Protein AF-A0AAV0NVV4-F1 (afdb_monomer)

Structure (mmCIF, N/CA/C/O backbone):
data_AF-A0AAV0NVV4-F1
#
_entry.id   AF-A0AAV0NVV4-F1
#
loop_
_atom_site.group_PDB
_atom_site.id
_atom_site.type_symbol
_atom_site.label_atom_id
_atom_site.label_alt_id
_atom_site.label_comp_id
_atom_site.label_asym_id
_atom_site.label_entity_id
_atom_site.label_seq_id
_atom_site.pdbx_PDB_ins_code
_atom_site.Cartn_x
_atom_site.Cartn_y
_atom_site.Cartn_z
_atom_site.occupancy
_atom_site.B_iso_or_equiv
_atom_site.auth_seq_id
_atom_site.auth_comp_id
_atom_site.auth_asym_id
_atom_site.auth_atom_id
_atom_site.pdbx_PDB_model_num
ATOM 1 N N . MET A 1 1 ? -38.202 9.270 19.509 1.00 44.94 1 MET A N 1
ATOM 2 C CA . MET A 1 1 ? -37.612 9.667 18.214 1.00 44.94 1 MET A CA 1
ATOM 3 C C . MET A 1 1 ? -36.244 9.021 18.135 1.00 44.94 1 MET A C 1
ATOM 5 O O . MET A 1 1 ? -35.363 9.429 18.880 1.00 44.94 1 MET A O 1
ATOM 9 N N . ALA A 1 2 ? -36.096 7.947 17.356 1.00 55.25 2 ALA A N 1
ATOM 10 C CA . ALA A 1 2 ? -34.782 7.366 17.110 1.00 55.25 2 ALA A CA 1
ATOM 11 C C . ALA A 1 2 ? -34.016 8.372 16.250 1.00 55.25 2 ALA A C 1
ATOM 13 O O . ALA A 1 2 ? -34.426 8.675 15.135 1.00 55.25 2 ALA A O 1
ATOM 14 N N . THR A 1 3 ? -32.979 8.973 16.814 1.00 66.06 3 THR A N 1
ATOM 15 C CA . THR A 1 3 ? -32.054 9.827 16.076 1.00 66.06 3 THR A CA 1
ATOM 16 C C . THR A 1 3 ? -31.497 9.009 14.894 1.00 66.06 3 THR A C 1
ATOM 18 O O . THR A 1 3 ? -31.238 7.811 15.057 1.00 66.06 3 THR A O 1
ATOM 21 N N . GLU A 1 4 ? -31.219 9.607 13.733 1.00 74.44 4 GLU A N 1
ATOM 22 C CA . GLU A 1 4 ? -30.647 8.894 12.568 1.00 74.44 4 GLU A CA 1
ATOM 23 C C . GLU A 1 4 ? -29.170 8.519 12.759 1.00 74.44 4 GLU A C 1
ATOM 25 O O . GLU A 1 4 ? -28.399 9.375 13.207 1.00 74.44 4 GLU A O 1
ATOM 30 N N . PRO A 1 5 ? -28.762 7.261 12.502 1.00 71.44 5 PRO A N 1
ATOM 31 C CA . PRO A 1 5 ? -27.401 6.805 12.776 1.00 71.44 5 PRO A CA 1
ATOM 32 C C . PRO A 1 5 ? -26.362 7.714 12.105 1.00 71.44 5 PRO A C 1
ATOM 34 O O . PRO A 1 5 ? -26.491 8.039 10.928 1.00 71.44 5 PRO A O 1
ATOM 37 N N . SER A 1 6 ? -25.352 8.132 12.877 1.00 90.12 6 SER A N 1
ATOM 38 C CA . SER A 1 6 ? -24.269 8.993 12.391 1.00 90.12 6 SER A CA 1
ATOM 39 C C . SER A 1 6 ? -23.026 8.140 12.195 1.00 90.12 6 SER A C 1
ATOM 41 O O . SER A 1 6 ? -22.447 7.647 13.167 1.00 90.12 6 SER A O 1
ATOM 43 N N . PHE A 1 7 ? -22.666 7.919 10.934 1.00 94.44 7 PHE A N 1
ATOM 44 C CA . PHE A 1 7 ? -21.500 7.135 10.553 1.00 94.44 7 PHE A CA 1
ATOM 45 C C . PHE A 1 7 ? -20.459 8.038 9.908 1.00 94.44 7 PHE A C 1
ATOM 47 O O . PHE A 1 7 ? -20.765 8.770 8.966 1.00 94.44 7 PHE A O 1
ATOM 54 N N . GLN A 1 8 ? -19.218 7.940 10.378 1.00 94.69 8 GLN A N 1
ATOM 55 C CA . GLN A 1 8 ? -18.102 8.709 9.844 1.00 94.69 8 GLN A CA 1
ATOM 56 C C . GLN A 1 8 ? -17.075 7.784 9.193 1.00 94.69 8 GLN A C 1
ATOM 58 O O . GLN A 1 8 ? -16.563 6.860 9.825 1.00 94.69 8 GLN A O 1
ATOM 63 N N . VAL A 1 9 ? -16.742 8.063 7.931 1.00 94.19 9 VAL A N 1
ATOM 64 C CA . VAL A 1 9 ? -15.661 7.391 7.198 1.00 94.19 9 VAL A CA 1
ATOM 65 C C . VAL A 1 9 ? -14.385 8.217 7.335 1.00 94.19 9 VAL A C 1
ATOM 67 O O . VAL A 1 9 ? -14.384 9.404 7.010 1.00 94.19 9 VAL A O 1
ATOM 70 N N . ARG A 1 10 ? -13.294 7.607 7.808 1.00 93.94 10 ARG A N 1
ATOM 71 C CA . ARG A 1 10 ? -11.997 8.289 7.972 1.00 93.94 10 ARG A CA 1
ATOM 72 C C . ARG A 1 10 ? -10.814 7.318 7.991 1.00 93.94 10 ARG A C 1
ATOM 74 O O . ARG A 1 10 ? -10.994 6.104 8.069 1.00 93.94 10 ARG A O 1
ATOM 81 N N . LYS A 1 11 ? -9.590 7.860 7.947 1.00 92.81 11 LYS A N 1
ATOM 82 C CA . LYS A 1 11 ? -8.361 7.084 8.186 1.00 92.81 11 LYS A CA 1
ATOM 83 C C . LYS A 1 11 ? -8.345 6.544 9.626 1.00 92.81 11 LYS A C 1
ATOM 85 O O . LYS A 1 11 ? -8.855 7.202 10.542 1.00 92.81 11 LYS A O 1
ATOM 90 N N . LEU A 1 12 ? -7.753 5.362 9.806 1.00 93.25 12 LEU A N 1
ATOM 91 C CA . LEU A 1 12 ? -7.476 4.781 11.123 1.00 93.25 12 LEU A CA 1
ATOM 92 C C . LEU A 1 12 ? -6.626 5.750 11.964 1.00 93.25 12 LEU A C 1
ATOM 94 O O . LEU A 1 12 ? -5.726 6.411 11.447 1.00 93.25 12 LEU A O 1
ATOM 98 N N . GLN A 1 13 ? -6.897 5.813 13.262 1.00 93.88 13 GLN A N 1
ATOM 99 C CA . GLN A 1 13 ? -6.162 6.604 14.247 1.00 93.88 13 GLN A CA 1
ATOM 100 C C . GLN A 1 13 ? -5.685 5.716 15.400 1.00 93.88 13 GLN A C 1
ATOM 102 O O . GLN A 1 13 ? -6.292 4.690 15.698 1.00 93.88 13 GLN A O 1
ATOM 107 N N . LEU A 1 14 ? -4.634 6.135 16.112 1.00 93.06 14 LEU A N 1
ATOM 108 C CA . LEU A 1 14 ? -4.110 5.393 17.270 1.00 93.06 14 LEU A CA 1
ATOM 109 C C . LEU A 1 14 ? -5.162 5.168 18.370 1.00 93.06 14 LEU A C 1
ATOM 111 O O . LEU A 1 14 ? -5.187 4.115 19.005 1.00 93.06 14 LEU A O 1
ATOM 115 N N . SER A 1 15 ? -6.067 6.130 18.562 1.00 93.94 15 SER A N 1
ATOM 116 C CA . SER A 1 15 ? -7.170 6.041 19.526 1.00 93.94 15 SER A CA 1
ATOM 117 C C . SER A 1 15 ? -8.199 4.958 19.180 1.00 93.94 15 SER A C 1
ATOM 119 O O . SER A 1 15 ? -8.945 4.529 20.060 1.00 93.94 15 SER A O 1
ATOM 121 N N . ASP A 1 16 ? -8.218 4.456 17.940 1.00 95.06 16 ASP A N 1
ATOM 122 C CA . ASP A 1 16 ? -9.198 3.464 17.488 1.00 95.06 16 ASP A CA 1
ATOM 123 C C . ASP A 1 16 ? -8.997 2.090 18.124 1.00 95.06 16 ASP A C 1
ATOM 125 O O . ASP A 1 16 ? -9.939 1.291 18.174 1.00 95.06 16 ASP A O 1
ATOM 129 N N . LYS A 1 17 ? -7.820 1.831 18.710 1.00 92.25 17 LYS A N 1
ATOM 130 C CA . LYS A 1 17 ? -7.625 0.650 19.553 1.00 92.25 17 LYS A CA 1
ATOM 131 C C . LYS A 1 17 ? -8.643 0.609 20.697 1.00 92.25 17 LYS A C 1
ATOM 133 O O . LYS A 1 17 ? -9.297 -0.414 20.894 1.00 92.25 17 LYS A O 1
ATOM 138 N N . GLY A 1 18 ? -8.832 1.739 21.385 1.00 93.06 18 GLY A N 1
ATOM 139 C CA . GLY A 1 18 ? -9.813 1.891 22.464 1.00 93.06 18 GLY A 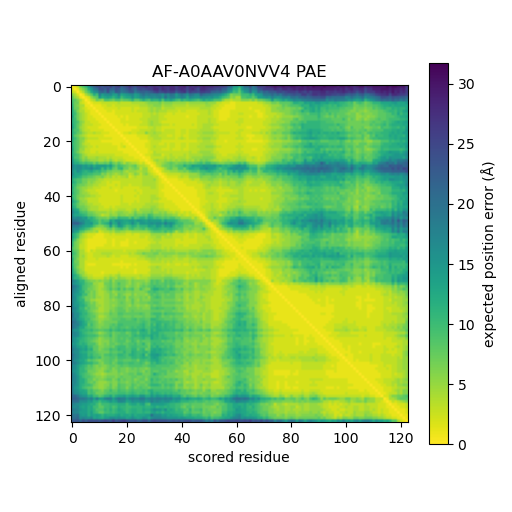CA 1
ATOM 140 C C . GLY A 1 18 ? -11.268 1.884 21.982 1.00 93.06 18 GLY A C 1
ATOM 141 O O . GLY A 1 18 ? -12.174 1.646 22.772 1.00 93.06 18 GLY A O 1
ATOM 142 N N . LYS A 1 19 ? -11.495 2.075 20.677 1.00 95.31 19 LYS A N 1
ATOM 143 C CA . LYS A 1 19 ? -12.818 2.042 20.031 1.00 95.31 19 LYS A CA 1
ATOM 144 C C . LYS A 1 19 ? -13.194 0.657 19.486 1.00 95.31 19 LYS A C 1
ATOM 146 O O . LYS A 1 19 ? -14.122 0.531 18.687 1.00 95.31 19 LYS A O 1
ATOM 151 N N . GLY A 1 20 ? -12.475 -0.393 19.893 1.00 93.62 20 GLY A N 1
ATOM 152 C CA . GLY A 1 20 ? -12.786 -1.781 19.544 1.00 93.62 20 GLY A CA 1
ATOM 153 C C . GLY A 1 20 ? -12.268 -2.243 18.179 1.00 93.62 20 GLY A C 1
ATOM 154 O O . GLY A 1 20 ? -12.735 -3.265 17.683 1.00 93.62 20 GLY A O 1
ATOM 155 N N . PHE A 1 21 ? -11.299 -1.544 17.576 1.00 94.38 21 PHE A N 1
ATOM 156 C CA . PHE A 1 21 ? -10.737 -1.913 16.268 1.00 94.38 21 PHE A CA 1
ATOM 157 C C . PHE A 1 21 ? -10.195 -3.355 16.215 1.00 94.38 21 PHE A C 1
ATOM 159 O O . PHE A 1 21 ? -10.489 -4.097 15.279 1.00 94.38 21 PHE A O 1
ATOM 166 N N . ILE A 1 22 ? -9.445 -3.787 17.236 1.00 91.44 22 ILE A N 1
ATOM 167 C CA . ILE A 1 22 ? -8.885 -5.151 17.292 1.00 91.44 22 ILE A CA 1
ATOM 168 C C . ILE A 1 22 ? -9.990 -6.203 17.424 1.00 91.44 22 ILE A C 1
ATOM 170 O O . ILE A 1 22 ? -9.925 -7.256 16.794 1.00 91.44 22 ILE A O 1
ATOM 174 N N . GLU A 1 23 ? -11.030 -5.901 18.198 1.00 91.81 23 GLU A N 1
ATOM 175 C CA . GLU A 1 23 ? -12.173 -6.796 18.375 1.00 91.81 23 GLU A CA 1
ATOM 176 C C . GLU A 1 23 ? -12.979 -6.955 17.080 1.00 91.81 23 GLU A C 1
ATOM 178 O O . GLU A 1 23 ? -13.449 -8.045 16.764 1.00 91.81 23 GLU A O 1
ATOM 183 N N . LEU A 1 24 ? -13.083 -5.888 16.283 1.00 92.81 24 LEU A N 1
ATOM 184 C CA . LEU A 1 24 ? -13.648 -5.961 14.939 1.00 92.81 24 LEU A CA 1
ATOM 185 C C . LEU A 1 24 ? -12.795 -6.847 14.016 1.00 92.81 24 LEU A C 1
ATOM 187 O O . LEU A 1 24 ? -13.333 -7.717 13.338 1.00 92.81 24 LEU A O 1
ATOM 191 N N . MET A 1 25 ? -11.469 -6.672 14.013 1.00 90.56 25 MET A N 1
ATOM 192 C CA . MET A 1 25 ? -10.558 -7.462 13.170 1.00 90.56 25 MET A CA 1
ATOM 193 C C . MET A 1 25 ? -10.568 -8.960 13.504 1.00 90.56 25 MET A C 1
ATOM 195 O O . MET A 1 25 ? -10.442 -9.789 12.602 1.00 90.56 25 MET A O 1
ATOM 199 N N . ARG A 1 26 ? -10.789 -9.324 14.774 1.00 89.50 26 ARG A N 1
ATOM 200 C CA . ARG A 1 26 ? -10.939 -10.723 15.213 1.00 89.50 26 ARG A CA 1
ATOM 201 C C . ARG A 1 26 ? -12.109 -11.459 14.558 1.00 89.50 26 ARG A C 1
ATOM 203 O O . ARG A 1 26 ? -12.098 -12.684 14.512 1.00 89.50 26 ARG A O 1
ATOM 210 N N . GLN A 1 27 ? -13.092 -10.738 14.015 1.00 90.81 27 GLN A N 1
ATOM 211 C CA . GLN A 1 27 ? -14.195 -11.344 13.262 1.00 90.81 27 GLN A CA 1
ATOM 212 C C . GLN A 1 27 ? -13.743 -11.897 11.900 1.00 90.81 27 GLN A C 1
ATOM 214 O O . GLN A 1 27 ? -14.427 -12.746 11.335 1.00 90.81 27 GLN A O 1
ATOM 219 N N . LEU A 1 28 ? -12.604 -11.431 11.370 1.00 89.06 28 LEU A N 1
ATOM 220 C CA . LEU A 1 28 ? -12.053 -11.872 10.084 1.00 89.06 28 LEU A CA 1
ATOM 221 C C . LEU A 1 28 ? -10.992 -12.972 10.232 1.00 89.06 28 LEU A C 1
ATOM 223 O O . LEU A 1 28 ? -10.859 -13.806 9.341 1.00 89.06 28 LEU A O 1
ATOM 227 N N . SER A 1 29 ? -10.225 -12.978 11.327 1.00 84.75 29 SER A N 1
ATOM 228 C CA . SER A 1 29 ? -9.201 -13.994 11.600 1.00 84.75 29 SER A CA 1
ATOM 229 C C . SER A 1 29 ? -8.943 -14.137 13.095 1.00 84.75 29 SER A C 1
ATOM 231 O O . SER A 1 29 ? -8.962 -13.156 13.837 1.00 84.75 29 SER A O 1
ATOM 233 N N . VAL A 1 30 ? -8.618 -15.356 13.527 1.00 87.19 30 VAL A N 1
ATOM 234 C CA . VAL A 1 30 ? -8.118 -15.614 14.882 1.00 87.19 30 VAL A CA 1
ATOM 235 C C . VAL A 1 30 ? -6.707 -15.036 15.001 1.00 87.19 30 VAL A C 1
ATOM 237 O O . VAL A 1 30 ? -5.898 -15.181 14.084 1.00 87.19 30 VAL A O 1
ATOM 240 N N . GLY A 1 31 ? -6.420 -14.373 16.117 1.00 76.06 31 GLY A N 1
ATOM 241 C CA . GLY A 1 31 ? -5.107 -13.817 16.419 1.00 76.06 31 GLY A CA 1
ATOM 242 C C . GLY A 1 31 ? -4.914 -13.645 17.920 1.00 76.06 31 GLY A C 1
ATOM 243 O O . GLY A 1 31 ? -5.889 -13.547 18.674 1.00 76.06 31 GLY A O 1
ATOM 244 N N . ASP A 1 32 ? -3.653 -13.617 18.336 1.00 82.06 32 ASP A N 1
ATOM 245 C CA . ASP A 1 32 ? -3.275 -13.445 19.734 1.00 82.06 32 ASP A CA 1
ATOM 246 C C . ASP A 1 32 ? -3.694 -12.064 20.276 1.00 82.06 32 ASP A C 1
ATOM 248 O O . ASP A 1 32 ? -3.970 -11.130 19.511 1.00 82.06 32 ASP A O 1
ATOM 252 N N . PRO A 1 33 ? -3.796 -11.898 21.606 1.00 84.00 33 PRO A N 1
ATOM 253 C CA . PRO A 1 33 ? -3.965 -10.583 22.211 1.00 84.00 33 PRO A CA 1
ATOM 254 C C . PRO A 1 33 ? -2.826 -9.644 21.796 1.00 84.00 33 PRO A C 1
ATOM 256 O O . PRO A 1 33 ? -1.658 -9.954 21.998 1.00 84.00 33 PRO A O 1
ATOM 259 N N . ILE A 1 34 ? -3.175 -8.486 21.234 1.00 89.00 34 ILE A N 1
ATOM 260 C CA . ILE A 1 34 ? -2.207 -7.479 20.780 1.00 89.00 34 ILE A CA 1
ATOM 261 C C . ILE A 1 34 ? -2.031 -6.427 21.879 1.00 89.00 34 ILE A C 1
ATOM 263 O O . ILE A 1 34 ? -3.013 -5.798 22.297 1.00 89.00 34 ILE A O 1
ATOM 267 N N . SER A 1 35 ? -0.792 -6.205 22.327 1.00 91.00 35 SER A N 1
ATOM 268 C CA . SER A 1 35 ? -0.463 -5.177 23.325 1.00 91.00 35 SER A CA 1
ATOM 269 C C . SER A 1 35 ? -0.610 -3.757 22.757 1.00 91.00 35 SER A C 1
ATOM 271 O O . SER A 1 35 ? -0.749 -3.555 21.545 1.00 91.00 35 SER A O 1
ATOM 273 N N . ASP A 1 36 ? -0.727 -2.743 23.621 1.00 89.81 36 ASP A N 1
ATOM 274 C CA . ASP A 1 36 ? -0.841 -1.338 23.175 1.00 89.81 36 ASP A CA 1
ATOM 275 C C . ASP A 1 36 ? 0.412 -0.904 22.414 1.00 89.81 36 ASP A C 1
ATOM 277 O O . ASP A 1 36 ? 0.302 -0.265 21.369 1.00 89.81 36 ASP A O 1
ATOM 281 N N . GLU A 1 37 ? 1.574 -1.351 22.879 1.00 92.19 37 GLU A N 1
ATOM 282 C CA . GLU A 1 37 ? 2.880 -1.109 22.271 1.00 92.19 37 GLU A CA 1
ATOM 283 C C . GLU A 1 37 ? 2.965 -1.707 20.861 1.00 92.19 37 GLU A C 1
ATOM 285 O O . GLU A 1 37 ? 3.282 -0.983 19.916 1.00 92.19 37 GLU A O 1
ATOM 290 N N . ASP A 1 38 ? 2.568 -2.973 20.686 1.00 92.12 38 ASP A N 1
ATOM 291 C CA . ASP A 1 38 ? 2.584 -3.642 19.375 1.00 92.12 38 ASP A CA 1
ATOM 292 C C . ASP A 1 38 ? 1.662 -2.947 18.367 1.00 92.12 38 ASP A C 1
ATOM 294 O O . ASP A 1 38 ? 1.995 -2.794 17.189 1.00 92.12 38 ASP A O 1
ATOM 298 N N . PHE A 1 39 ? 0.485 -2.501 18.820 1.00 92.00 39 PHE A N 1
ATOM 299 C CA . PHE A 1 39 ? -0.450 -1.781 17.960 1.00 92.00 39 PHE A CA 1
ATOM 300 C C . PHE A 1 39 ? 0.116 -0.432 17.518 1.00 92.00 39 PHE A C 1
ATOM 302 O O . PHE A 1 39 ? 0.036 -0.094 16.336 1.00 92.00 39 PHE A O 1
ATOM 309 N N . VAL A 1 40 ? 0.690 0.333 18.452 1.00 91.75 40 VAL A N 1
ATOM 310 C CA . VAL A 1 40 ? 1.311 1.630 18.157 1.00 91.75 40 VAL A CA 1
ATOM 311 C C . VAL A 1 40 ? 2.465 1.448 17.180 1.00 91.75 40 VAL A C 1
ATOM 313 O O . VAL A 1 40 ? 2.514 2.157 16.174 1.00 91.75 40 VAL A O 1
ATOM 316 N N . GLN A 1 41 ? 3.345 0.476 17.430 1.00 93.06 41 GLN A N 1
ATOM 317 C CA . GLN A 1 41 ? 4.461 0.171 16.543 1.00 93.06 41 GLN A CA 1
ATOM 318 C C . GLN A 1 41 ? 3.953 -0.162 15.139 1.00 93.06 41 GLN A C 1
ATOM 320 O O . GLN A 1 41 ? 4.381 0.450 14.159 1.00 93.06 41 GLN A O 1
ATOM 325 N N . ARG A 1 42 ? 2.975 -1.068 15.028 1.00 90.12 42 ARG A N 1
ATOM 326 C CA . ARG A 1 42 ? 2.446 -1.469 13.724 1.00 90.12 42 ARG A CA 1
ATOM 327 C C . ARG A 1 42 ? 1.745 -0.323 12.997 1.00 90.12 42 ARG A C 1
ATOM 329 O O . ARG A 1 42 ? 1.865 -0.201 11.779 1.00 90.12 42 ARG A O 1
ATOM 336 N N . PHE A 1 43 ? 1.024 0.529 13.722 1.00 90.44 43 PHE A N 1
ATOM 337 C CA . PHE A 1 43 ? 0.391 1.718 13.159 1.00 90.44 43 PHE A CA 1
ATOM 338 C C . PHE A 1 43 ? 1.428 2.709 12.622 1.00 90.44 43 PHE A C 1
ATOM 340 O O . PHE A 1 43 ? 1.252 3.241 11.527 1.00 90.44 43 PHE A O 1
ATOM 347 N N . GLN A 1 44 ? 2.508 2.952 13.368 1.00 88.88 44 GLN A N 1
ATOM 348 C CA . GLN A 1 44 ? 3.600 3.834 12.951 1.00 88.88 44 GLN A CA 1
ATOM 349 C C . GLN A 1 44 ? 4.327 3.286 11.726 1.00 88.88 44 GLN A C 1
ATOM 351 O O . GLN A 1 44 ? 4.594 4.039 10.792 1.00 88.88 44 GLN A O 1
ATOM 356 N N . GLU A 1 45 ? 4.586 1.977 11.698 1.00 85.75 45 GLU A N 1
ATOM 357 C CA . GLU A 1 45 ? 5.115 1.303 10.517 1.00 85.75 45 GLU A CA 1
ATOM 358 C C . GLU A 1 45 ? 4.201 1.524 9.314 1.00 85.75 45 GLU A C 1
ATOM 360 O O . GLU A 1 45 ? 4.665 1.987 8.287 1.00 85.75 45 GLU A O 1
ATOM 365 N N . LEU A 1 46 ? 2.899 1.258 9.415 1.00 83.06 46 LEU A N 1
ATOM 366 C CA . LEU A 1 46 ? 1.973 1.432 8.288 1.00 83.06 46 LEU A CA 1
ATOM 367 C C . LEU A 1 46 ? 1.852 2.896 7.848 1.00 83.06 46 LEU A C 1
ATOM 369 O O . LEU A 1 46 ? 1.827 3.182 6.657 1.00 83.06 46 LEU A O 1
ATOM 373 N N . SER A 1 47 ? 1.855 3.825 8.802 1.00 78.94 47 SER A N 1
ATOM 374 C CA . SER A 1 47 ? 1.768 5.262 8.525 1.00 78.94 47 SER A CA 1
ATOM 375 C C . SER A 1 47 ? 3.038 5.825 7.880 1.00 78.94 47 SER A C 1
ATOM 377 O O . SER A 1 47 ? 2.972 6.854 7.212 1.00 78.94 47 SER A O 1
ATOM 379 N N . SER A 1 48 ? 4.194 5.173 8.055 1.00 79.19 48 SER A N 1
ATOM 380 C CA . SER A 1 48 ? 5.453 5.611 7.437 1.00 79.19 48 SER A CA 1
ATOM 381 C C . SER A 1 48 ? 5.516 5.328 5.934 1.00 79.19 48 SER A C 1
ATOM 383 O O . SER A 1 48 ? 6.293 5.967 5.228 1.00 79.19 48 SER A O 1
ATOM 385 N N . HIS A 1 49 ? 4.665 4.430 5.423 1.00 69.94 49 HIS A N 1
ATOM 386 C CA . HIS A 1 49 ? 4.605 4.072 4.004 1.00 69.94 49 HIS A CA 1
ATOM 387 C C . HIS A 1 49 ? 3.843 5.098 3.145 1.00 69.94 49 HIS A C 1
ATOM 389 O O . HIS A 1 49 ? 3.702 4.894 1.940 1.00 69.94 49 HIS A O 1
ATOM 395 N N . GLY A 1 50 ? 3.381 6.206 3.736 1.00 69.19 50 GLY A N 1
ATOM 396 C CA . GLY A 1 50 ? 2.661 7.268 3.037 1.00 69.19 50 GLY A CA 1
ATOM 397 C C . GLY A 1 50 ? 1.207 6.903 2.732 1.00 69.19 50 GLY A C 1
ATOM 398 O O . GLY A 1 50 ? 0.561 6.174 3.483 1.00 69.19 50 GLY A O 1
ATOM 399 N N . ASP A 1 51 ? 0.672 7.434 1.633 1.00 67.75 51 ASP A N 1
ATOM 400 C CA . ASP A 1 51 ? -0.734 7.243 1.244 1.00 67.75 51 ASP A CA 1
ATOM 401 C C . ASP A 1 51 ? -1.017 5.897 0.538 1.00 67.75 51 ASP A C 1
ATOM 403 O O . ASP A 1 51 ? -2.168 5.612 0.205 1.00 67.75 51 ASP A O 1
ATOM 407 N N . ASP A 1 52 ? -0.004 5.045 0.340 1.00 68.38 52 ASP A N 1
ATOM 408 C CA . ASP A 1 52 ? -0.148 3.766 -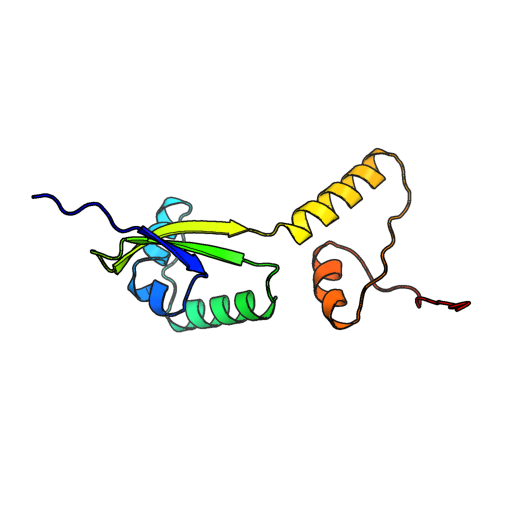0.373 1.00 68.38 52 ASP A CA 1
ATOM 409 C C . ASP A 1 52 ? -0.824 2.661 0.451 1.00 68.38 52 ASP A C 1
ATOM 411 O O . ASP A 1 52 ? -1.466 1.776 -0.118 1.00 68.38 52 ASP A O 1
ATOM 415 N N . ASP A 1 53 ? -0.690 2.705 1.779 1.00 74.62 53 ASP A N 1
ATOM 416 C CA . ASP A 1 53 ? -1.251 1.722 2.711 1.00 74.62 53 ASP A CA 1
ATOM 417 C C . ASP A 1 53 ? -2.395 2.359 3.517 1.00 74.62 53 ASP A C 1
ATOM 419 O O . ASP A 1 53 ? -2.337 2.547 4.735 1.00 74.62 53 ASP A O 1
ATOM 423 N N . LEU A 1 54 ? -3.468 2.723 2.811 1.00 83.19 54 LEU A N 1
ATOM 424 C CA . LEU A 1 54 ? -4.609 3.405 3.408 1.00 83.19 54 LEU A CA 1
ATOM 425 C C . LEU A 1 54 ? -5.493 2.420 4.182 1.00 83.19 54 LEU A C 1
ATOM 427 O O . LEU A 1 54 ? -6.256 1.652 3.591 1.00 83.19 54 LEU A O 1
ATOM 431 N N . ILE A 1 55 ? -5.466 2.498 5.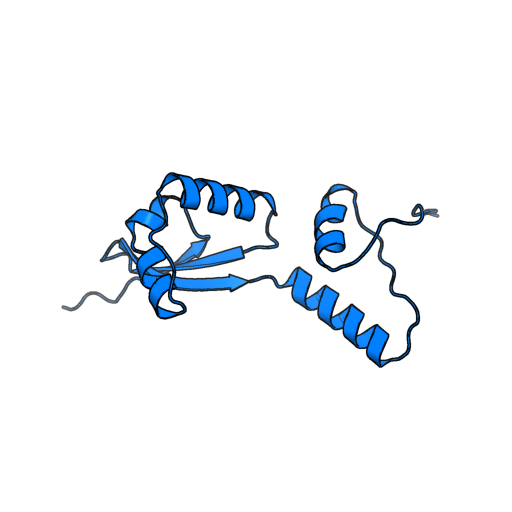512 1.00 90.88 55 ILE A N 1
ATOM 432 C CA . ILE A 1 55 ? -6.470 1.838 6.353 1.00 90.88 55 ILE A CA 1
ATOM 433 C C . ILE A 1 55 ? -7.613 2.810 6.622 1.00 90.88 55 ILE A C 1
ATOM 435 O O . ILE A 1 55 ? -7.446 3.842 7.278 1.00 90.88 55 ILE A O 1
ATOM 439 N N . CYS A 1 56 ? -8.790 2.457 6.118 1.00 92.00 56 CYS A N 1
ATOM 440 C CA . CYS A 1 56 ? -10.029 3.181 6.335 1.00 92.00 56 CYS A CA 1
ATOM 441 C C . CYS A 1 56 ? -10.860 2.485 7.412 1.00 92.00 56 CYS A C 1
ATOM 443 O O . CYS A 1 56 ? -10.915 1.253 7.491 1.00 92.00 56 CYS A O 1
ATOM 445 N N . VAL A 1 57 ? -11.543 3.284 8.221 1.00 95.62 57 VAL A N 1
ATOM 446 C CA . VAL A 1 57 ? -12.505 2.828 9.220 1.00 95.62 57 VAL A CA 1
ATOM 447 C C . VAL A 1 57 ? -13.829 3.558 9.051 1.00 95.62 57 VAL A C 1
ATOM 449 O O . VAL A 1 57 ? -13.872 4.685 8.551 1.00 95.62 57 VAL A O 1
ATOM 452 N N . ILE A 1 58 ? -14.903 2.901 9.476 1.00 96.44 58 ILE A N 1
ATOM 453 C CA . ILE A 1 58 ? -16.211 3.515 9.681 1.00 96.44 58 ILE A CA 1
ATOM 454 C C . ILE A 1 58 ? -16.481 3.500 11.183 1.00 96.44 58 ILE A C 1
ATOM 456 O O . ILE A 1 58 ? -16.498 2.432 11.801 1.00 96.44 58 ILE A O 1
ATOM 460 N N . GLU A 1 59 ? -16.660 4.681 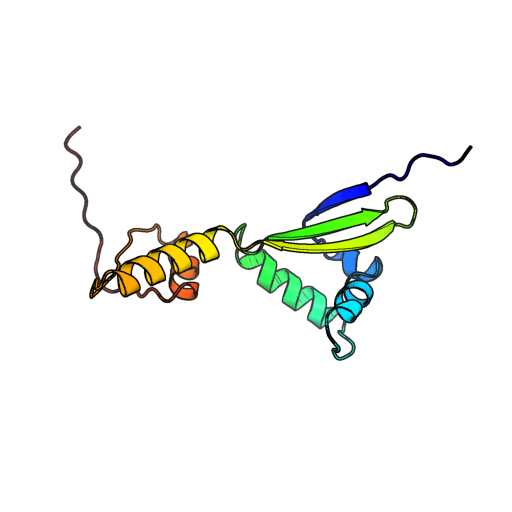11.764 1.00 96.31 59 GLU A N 1
ATOM 461 C CA . GLU A 1 59 ? -17.023 4.867 13.169 1.00 96.31 59 GLU A CA 1
ATOM 462 C C . GLU A 1 59 ? -18.525 5.137 13.301 1.00 96.31 59 GLU A C 1
ATOM 464 O O . GLU A 1 59 ? -19.073 5.963 12.571 1.00 96.31 59 GLU A O 1
ATOM 469 N N . ASP A 1 60 ? -19.178 4.461 14.249 1.00 95.38 60 ASP A N 1
ATOM 470 C CA . ASP A 1 60 ? -20.468 4.894 14.793 1.00 95.38 60 ASP A CA 1
ATOM 471 C C . ASP A 1 60 ? -20.200 5.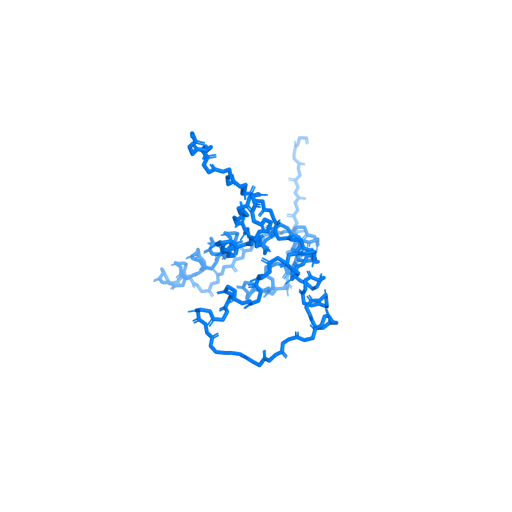939 15.882 1.00 95.38 60 ASP A C 1
ATOM 473 O O . ASP A 1 60 ? -19.727 5.613 16.978 1.00 95.38 60 ASP A O 1
ATOM 477 N N . GLU A 1 61 ? -20.498 7.203 15.581 1.00 92.12 61 GLU A N 1
ATOM 478 C CA . GLU A 1 61 ? -20.180 8.332 16.461 1.00 92.12 61 GLU A CA 1
ATOM 479 C C . GLU A 1 61 ? -20.957 8.289 17.785 1.00 92.12 61 GLU A C 1
ATOM 481 O O . GLU A 1 61 ? -20.520 8.870 18.776 1.00 92.12 61 GLU A O 1
ATOM 486 N N . ARG A 1 62 ? -22.084 7.567 17.855 1.00 91.00 62 ARG A N 1
ATOM 487 C CA . ARG A 1 62 ? -22.902 7.476 19.079 1.00 91.00 62 ARG A CA 1
ATOM 488 C C . ARG A 1 62 ? -22.289 6.580 20.127 1.00 91.00 62 ARG A C 1
ATOM 490 O O . ARG A 1 62 ? -22.421 6.835 21.319 1.00 91.00 62 ARG A O 1
ATOM 497 N N . GLN A 1 63 ? -21.702 5.487 19.658 1.00 91.88 63 GLN A N 1
ATOM 498 C CA . GLN A 1 63 ? -21.077 4.478 20.503 1.00 91.88 63 GLN A CA 1
ATOM 499 C C . GLN A 1 63 ? -19.570 4.712 20.619 1.00 91.88 63 GLN A C 1
ATOM 501 O O . GLN A 1 63 ? -18.914 4.010 21.383 1.00 91.88 63 GLN A O 1
ATOM 506 N N . SER A 1 64 ? -19.028 5.661 19.843 1.00 92.69 64 SER A N 1
ATOM 507 C CA . SER A 1 64 ? -17.589 5.869 19.659 1.00 92.69 64 SER A CA 1
ATOM 508 C C . SER A 1 64 ? -16.873 4.548 19.362 1.00 92.69 64 SER A C 1
ATOM 510 O O . SER A 1 64 ? -15.853 4.221 19.970 1.00 92.69 64 SER A O 1
ATOM 512 N N . LYS A 1 65 ? -17.454 3.751 18.455 1.00 95.62 65 LYS A N 1
ATOM 513 C CA . LYS A 1 65 ? -17.021 2.382 18.157 1.00 95.62 65 LYS A CA 1
ATOM 514 C C . LYS A 1 65 ? -16.734 2.216 16.672 1.00 95.62 65 LYS A C 1
ATOM 516 O O . LYS A 1 65 ? -17.505 2.674 15.830 1.00 95.62 65 LYS A O 1
ATOM 521 N N . ILE A 1 66 ? -15.651 1.515 16.345 1.00 97.06 66 ILE A N 1
ATOM 522 C CA . ILE A 1 66 ? -15.359 1.136 14.961 1.00 97.06 66 ILE A CA 1
ATOM 523 C C . ILE A 1 66 ? -16.245 -0.044 14.566 1.00 97.06 66 ILE A C 1
ATOM 525 O O . ILE A 1 66 ? -16.235 -1.086 15.223 1.00 97.06 66 ILE A O 1
ATOM 529 N N . ILE A 1 67 ? -17.015 0.127 13.492 1.00 95.94 67 ILE A N 1
ATOM 530 C CA . ILE A 1 67 ? -18.000 -0.857 13.019 1.00 95.94 67 ILE A CA 1
ATOM 531 C C . ILE A 1 67 ? -17.595 -1.535 11.707 1.00 95.94 67 ILE A C 1
ATOM 533 O O . ILE A 1 67 ? -18.071 -2.627 11.415 1.00 95.94 67 ILE A O 1
ATOM 537 N N . ALA A 1 68 ? -16.708 -0.915 10.926 1.00 94.88 68 ALA A N 1
ATOM 538 C CA . ALA A 1 68 ? -16.146 -1.500 9.715 1.00 94.88 68 ALA A CA 1
ATOM 539 C C . ALA A 1 68 ? -14.721 -0.988 9.485 1.00 94.88 68 ALA A C 1
ATOM 541 O O . ALA A 1 68 ? -14.371 0.123 9.887 1.00 94.88 68 ALA A O 1
ATOM 542 N N . THR A 1 69 ? -13.901 -1.787 8.808 1.00 94.75 69 THR A N 1
ATOM 543 C CA . THR A 1 69 ? -12.569 -1.379 8.365 1.00 94.75 69 THR A CA 1
ATOM 544 C C . THR A 1 69 ? -12.195 -2.059 7.054 1.00 94.75 69 THR A C 1
ATOM 546 O O . THR A 1 69 ? -12.703 -3.132 6.732 1.00 94.75 69 THR A O 1
ATOM 549 N N . GLY A 1 70 ? -11.316 -1.422 6.286 1.00 91.38 70 GLY A N 1
ATOM 550 C CA . GLY A 1 70 ? -10.733 -1.976 5.076 1.00 91.38 70 GLY A CA 1
ATOM 551 C C . GLY A 1 70 ? -9.377 -1.345 4.786 1.00 91.38 70 GLY A C 1
ATOM 552 O O . GLY A 1 70 ? -9.114 -0.206 5.168 1.00 91.38 70 GLY A O 1
ATOM 553 N N . CYS A 1 71 ? -8.520 -2.092 4.096 1.00 87.50 71 CYS A N 1
ATOM 554 C CA . CYS A 1 71 ? -7.231 -1.610 3.611 1.00 87.50 71 CYS A CA 1
ATOM 555 C C . CYS A 1 71 ? -7.283 -1.439 2.088 1.00 87.50 71 CYS A C 1
ATOM 557 O O . CYS A 1 71 ? -7.694 -2.354 1.366 1.00 87.50 71 CYS A O 1
ATOM 559 N N . ALA A 1 72 ? -6.865 -0.275 1.598 1.00 82.81 72 ALA A N 1
ATOM 560 C CA . ALA A 1 72 ? -6.788 0.045 0.182 1.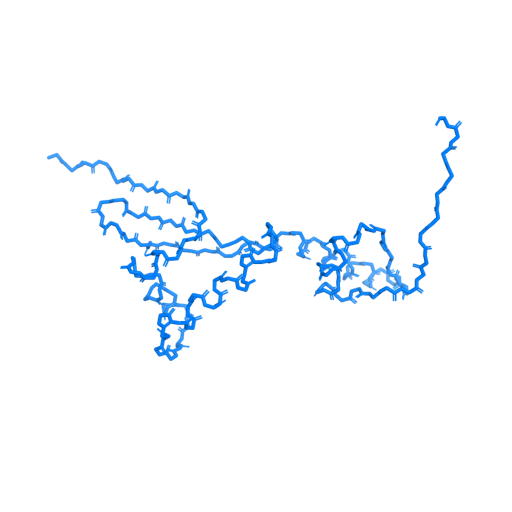00 82.81 72 ALA A CA 1
ATOM 561 C C . ALA A 1 72 ? -5.328 0.281 -0.224 1.00 82.81 72 ALA A C 1
ATOM 563 O O . ALA A 1 72 ? -4.704 1.239 0.212 1.00 82.81 72 ALA A O 1
ATOM 564 N N . ARG A 1 73 ? -4.819 -0.594 -1.102 1.00 85.38 73 ARG A N 1
ATOM 565 C CA . ARG A 1 73 ? -3.466 -0.535 -1.688 1.00 85.38 73 ARG A CA 1
ATOM 566 C C . ARG A 1 73 ? -3.540 -0.351 -3.201 1.00 85.38 73 ARG A C 1
ATOM 568 O O . ARG A 1 73 ? -3.126 -1.218 -3.968 1.00 85.38 73 ARG A O 1
ATOM 575 N N . LEU A 1 74 ? -4.218 0.709 -3.642 1.00 84.44 74 LEU A N 1
ATOM 576 C CA . LEU A 1 74 ? -4.626 0.842 -5.044 1.00 84.44 74 LEU A CA 1
ATOM 577 C C . LEU A 1 74 ? -3.427 0.955 -5.993 1.00 84.44 74 LEU A C 1
ATOM 579 O O . LEU A 1 74 ? -3.398 0.250 -6.999 1.00 84.44 74 LEU A O 1
ATOM 583 N N . GLY A 1 75 ? -2.433 1.781 -5.652 1.00 88.12 75 GLY A N 1
ATOM 584 C CA . GLY A 1 75 ? -1.228 1.949 -6.468 1.00 88.12 75 GLY A CA 1
ATOM 585 C C . GLY A 1 75 ? -0.510 0.620 -6.702 1.00 88.12 75 GLY A C 1
ATOM 586 O O . GLY A 1 75 ? -0.236 0.260 -7.845 1.00 88.12 75 GLY A O 1
ATOM 587 N N . MET A 1 76 ? -0.285 -0.149 -5.632 1.00 89.75 76 MET A N 1
ATOM 588 C CA . MET A 1 76 ? 0.382 -1.453 -5.711 1.00 89.75 76 MET A CA 1
ATOM 589 C C . MET A 1 76 ? -0.395 -2.429 -6.599 1.00 89.75 76 MET A C 1
ATOM 591 O O . MET A 1 76 ? 0.185 -3.013 -7.509 1.00 89.75 76 MET A O 1
ATOM 595 N N . LYS A 1 77 ? -1.722 -2.514 -6.430 1.00 90.81 77 LYS A N 1
ATOM 596 C CA . LYS A 1 77 ? -2.575 -3.370 -7.273 1.00 90.81 77 LYS A CA 1
ATOM 597 C C . LYS A 1 77 ? -2.490 -3.016 -8.759 1.00 90.81 77 LYS A C 1
ATOM 599 O O . LYS A 1 77 ? -2.524 -3.914 -9.594 1.00 90.81 77 LYS A O 1
ATOM 604 N N . ILE A 1 78 ? -2.401 -1.727 -9.099 1.00 93.69 78 ILE A N 1
ATOM 605 C CA . ILE A 1 78 ? -2.263 -1.282 -10.494 1.00 93.69 78 ILE A CA 1
ATOM 606 C C . ILE A 1 78 ? -0.915 -1.735 -11.060 1.00 93.69 78 ILE A C 1
ATOM 608 O O . ILE A 1 78 ? -0.871 -2.316 -12.144 1.00 93.69 78 ILE A O 1
ATOM 612 N N . VAL A 1 79 ? 0.175 -1.494 -10.330 1.00 95.44 79 VAL A N 1
ATOM 613 C CA . VAL A 1 79 ? 1.531 -1.852 -10.768 1.00 95.44 79 VAL A CA 1
ATOM 614 C C . VAL A 1 79 ? 1.677 -3.366 -10.935 1.00 95.44 79 VAL A C 1
ATOM 616 O O . VAL A 1 79 ? 2.166 -3.817 -11.970 1.00 95.44 79 VAL A O 1
ATOM 619 N N . GLU A 1 80 ? 1.202 -4.148 -9.965 1.00 95.19 80 GLU A N 1
ATOM 620 C CA . GLU A 1 80 ? 1.204 -5.614 -10.019 1.00 95.19 80 GLU A CA 1
ATOM 621 C C . GLU A 1 80 ? 0.400 -6.129 -11.215 1.00 95.19 80 GLU A C 1
ATOM 623 O O . GLU A 1 80 ? 0.910 -6.919 -12.007 1.00 95.19 80 GLU A O 1
ATOM 628 N N . PHE A 1 81 ? -0.819 -5.617 -11.415 1.00 97.19 81 PHE A N 1
ATOM 629 C CA . PHE A 1 81 ? -1.657 -6.013 -12.545 1.00 97.19 81 PHE A CA 1
ATOM 630 C C . PHE A 1 81 ? -0.982 -5.735 -13.895 1.00 97.19 81 PHE A C 1
ATOM 632 O O . PHE A 1 81 ? -1.021 -6.576 -14.794 1.00 97.19 81 PHE A O 1
ATOM 639 N N . LEU A 1 82 ? -0.355 -4.566 -14.057 1.00 98.06 82 LEU A N 1
ATOM 640 C CA . LEU A 1 82 ? 0.344 -4.210 -15.294 1.00 98.06 82 LEU A CA 1
ATOM 641 C C . LEU A 1 82 ? 1.578 -5.091 -15.526 1.00 98.06 82 LEU A C 1
ATOM 643 O O . LEU A 1 82 ? 1.812 -5.522 -16.659 1.00 98.06 82 LEU A O 1
ATOM 647 N N . ALA A 1 83 ? 2.343 -5.388 -14.473 1.00 97.56 83 ALA A N 1
ATOM 648 C CA . ALA A 1 83 ? 3.500 -6.275 -14.548 1.00 97.56 83 ALA A CA 1
ATOM 649 C C . ALA A 1 83 ? 3.093 -7.712 -14.919 1.00 97.56 83 ALA A C 1
ATOM 651 O O . ALA A 1 83 ? 3.680 -8.306 -15.831 1.00 97.56 83 ALA A O 1
ATOM 652 N N . ASP A 1 84 ? 2.043 -8.239 -14.287 1.00 97.75 84 ASP A N 1
ATOM 653 C CA . ASP A 1 84 ? 1.482 -9.555 -14.593 1.00 97.75 84 ASP A CA 1
ATOM 654 C C . ASP A 1 84 ? 0.920 -9.611 -16.012 1.00 97.75 84 ASP A C 1
ATOM 656 O O . ASP A 1 84 ? 1.154 -10.579 -16.742 1.00 97.75 84 ASP A O 1
ATOM 660 N N . HIS A 1 85 ? 0.238 -8.550 -16.454 1.00 98.25 85 HIS A N 1
ATOM 661 C CA . HIS A 1 85 ? -0.246 -8.460 -17.824 1.00 98.25 85 HIS A CA 1
ATOM 662 C C . HIS A 1 85 ? 0.913 -8.471 -18.826 1.00 98.25 85 HIS A C 1
ATOM 664 O O . HIS A 1 85 ? 0.873 -9.224 -19.795 1.00 98.25 85 HIS A O 1
ATOM 670 N N . ALA A 1 86 ? 1.972 -7.690 -18.600 1.00 98.38 86 ALA A N 1
ATOM 671 C CA . ALA A 1 86 ? 3.146 -7.690 -19.471 1.00 98.38 86 ALA A CA 1
ATOM 672 C C . ALA A 1 86 ? 3.799 -9.080 -19.546 1.00 98.38 86 ALA A C 1
ATOM 674 O O . ALA A 1 86 ? 4.123 -9.552 -20.639 1.00 98.38 86 ALA A O 1
ATOM 675 N N . ARG A 1 87 ? 3.920 -9.775 -18.407 1.00 97.88 87 ARG A N 1
ATOM 676 C CA . ARG A 1 87 ? 4.408 -11.159 -18.348 1.00 97.88 87 ARG A CA 1
ATOM 677 C C . ARG A 1 87 ? 3.518 -12.107 -19.154 1.00 97.88 87 ARG A C 1
ATOM 679 O O . ARG A 1 87 ? 4.031 -12.882 -19.957 1.00 97.88 87 ARG A O 1
ATOM 686 N N . TYR A 1 88 ? 2.198 -12.021 -18.986 1.00 98.25 88 TYR A N 1
ATOM 687 C CA . TYR A 1 88 ? 1.221 -12.801 -19.752 1.00 98.25 88 TYR A CA 1
ATOM 688 C C . TYR A 1 88 ? 1.334 -12.552 -21.265 1.00 98.25 88 TYR A C 1
ATOM 690 O O . TYR A 1 88 ? 1.186 -13.473 -22.065 1.00 98.25 88 TYR A O 1
ATOM 698 N N . ARG A 1 89 ? 1.659 -11.320 -21.671 1.00 98.50 89 ARG A N 1
ATOM 699 C CA . ARG A 1 89 ? 1.886 -10.942 -23.075 1.00 98.50 89 ARG A CA 1
ATOM 700 C C . ARG A 1 89 ? 3.255 -11.363 -23.624 1.00 98.50 89 ARG A C 1
ATOM 702 O O . ARG A 1 89 ? 3.523 -11.109 -24.795 1.00 98.50 89 ARG A O 1
ATOM 709 N N . GLY A 1 90 ? 4.097 -12.012 -22.820 1.00 98.12 90 GLY A N 1
ATOM 710 C CA . GLY A 1 90 ? 5.414 -12.498 -23.235 1.00 98.12 90 GLY A CA 1
ATOM 711 C C . GLY A 1 90 ? 6.522 -11.443 -23.193 1.00 98.12 90 GLY A C 1
ATOM 712 O O . GLY A 1 90 ? 7.589 -11.663 -23.764 1.00 98.12 90 GLY A O 1
ATOM 713 N N . CYS A 1 91 ? 6.310 -10.302 -22.527 1.00 98.44 91 CYS A N 1
ATOM 714 C CA . CYS A 1 91 ? 7.383 -9.339 -22.298 1.00 98.44 91 CYS A CA 1
ATOM 715 C C . CYS A 1 91 ? 8.449 -9.955 -21.381 1.00 98.44 91 CYS A C 1
ATOM 717 O O . CYS A 1 91 ? 8.140 -10.469 -20.308 1.00 98.44 91 CYS A O 1
ATOM 719 N N . TYR A 1 92 ? 9.721 -9.860 -21.773 1.00 97.19 92 TYR A N 1
ATOM 720 C CA . TYR A 1 92 ? 10.831 -10.384 -20.968 1.00 97.19 92 TYR A CA 1
ATOM 721 C C . TYR A 1 92 ? 11.216 -9.467 -19.793 1.00 97.19 92 TYR A C 1
ATOM 723 O O . TYR A 1 92 ? 11.877 -9.918 -18.858 1.00 97.19 92 TYR A O 1
ATOM 731 N N . LYS A 1 93 ? 10.832 -8.183 -19.841 1.00 96.56 93 LYS A N 1
ATOM 732 C CA . LYS A 1 93 ? 11.048 -7.203 -18.768 1.00 96.56 93 LYS A CA 1
ATOM 733 C C . LYS A 1 93 ? 9.976 -6.113 -18.764 1.00 96.56 93 LYS A C 1
ATOM 735 O O . LYS A 1 93 ? 9.392 -5.815 -19.804 1.00 96.56 93 LYS A O 1
ATOM 740 N N . VAL A 1 94 ? 9.798 -5.491 -17.602 1.00 97.25 94 VAL A N 1
ATOM 741 C CA . VAL A 1 94 ? 9.056 -4.241 -17.397 1.00 97.25 94 VAL A CA 1
ATOM 742 C C . VAL A 1 94 ? 10.004 -3.273 -16.698 1.00 97.25 94 VAL A C 1
ATOM 744 O O . VAL A 1 94 ? 10.733 -3.678 -15.793 1.00 97.25 94 VAL A O 1
ATOM 747 N N . ILE A 1 95 ? 10.027 -2.022 -17.147 1.00 96.75 95 ILE A N 1
ATOM 748 C CA . ILE A 1 95 ? 10.836 -0.947 -16.566 1.00 96.75 95 ILE A CA 1
ATOM 749 C C . ILE A 1 95 ? 9.928 0.234 -16.240 1.00 96.75 95 ILE A C 1
ATOM 751 O O . ILE A 1 95 ? 8.869 0.385 -16.851 1.00 96.75 95 ILE A O 1
ATOM 755 N N . LEU A 1 96 ? 10.342 1.042 -15.274 1.00 95.88 96 LEU A N 1
ATOM 756 C CA . LEU A 1 96 ? 9.671 2.272 -14.884 1.00 95.88 96 LEU A CA 1
ATOM 757 C C . LEU A 1 96 ? 10.703 3.282 -14.403 1.00 95.88 96 LEU A C 1
ATOM 759 O O . LEU A 1 96 ? 11.784 2.902 -13.953 1.00 95.88 96 LEU A O 1
ATOM 763 N N . ASP A 1 97 ? 10.304 4.540 -14.466 1.00 95.00 97 ASP A N 1
ATOM 764 C CA . ASP A 1 97 ? 11.047 5.691 -13.982 1.00 95.00 97 ASP A CA 1
ATOM 765 C C . ASP A 1 97 ? 10.315 6.252 -12.756 1.00 95.00 97 ASP A C 1
ATOM 767 O O . ASP A 1 97 ? 9.084 6.356 -12.751 1.00 95.00 97 ASP A O 1
ATOM 771 N N . CYS A 1 98 ? 11.045 6.589 -11.693 1.00 93.00 98 CYS A N 1
ATOM 772 C CA . CYS A 1 98 ? 10.458 7.149 -10.477 1.00 93.00 98 CYS A CA 1
ATOM 773 C C . CYS A 1 98 ? 11.434 8.072 -9.743 1.00 93.00 98 CYS A C 1
ATOM 775 O O . CYS A 1 98 ? 12.648 7.979 -9.916 1.00 93.00 98 CYS A O 1
ATOM 777 N N . SER A 1 99 ? 10.900 8.966 -8.907 1.00 92.44 99 SER A N 1
ATOM 778 C CA . SER A 1 99 ? 11.717 9.772 -7.998 1.00 92.44 99 SER A CA 1
ATOM 779 C C . SER A 1 99 ? 12.290 8.914 -6.863 1.00 92.44 99 SER A C 1
ATOM 781 O O . SER A 1 99 ? 11.757 7.846 -6.545 1.00 92.44 99 SER A O 1
ATOM 783 N N . SER A 1 100 ? 13.355 9.385 -6.209 1.00 90.44 100 SER A N 1
ATOM 784 C CA . SER A 1 100 ? 14.021 8.644 -5.128 1.00 90.44 100 SER A CA 1
ATOM 785 C C . SER A 1 100 ? 13.106 8.336 -3.944 1.00 90.44 100 SER A C 1
ATOM 787 O O . SER A 1 100 ? 13.256 7.293 -3.312 1.00 90.44 100 SER A O 1
ATOM 789 N N . GLU A 1 101 ? 12.127 9.198 -3.669 1.00 88.44 101 GLU A N 1
ATOM 790 C CA . GLU A 1 101 ? 11.158 9.015 -2.584 1.00 88.44 101 GLU A CA 1
ATOM 791 C C . GL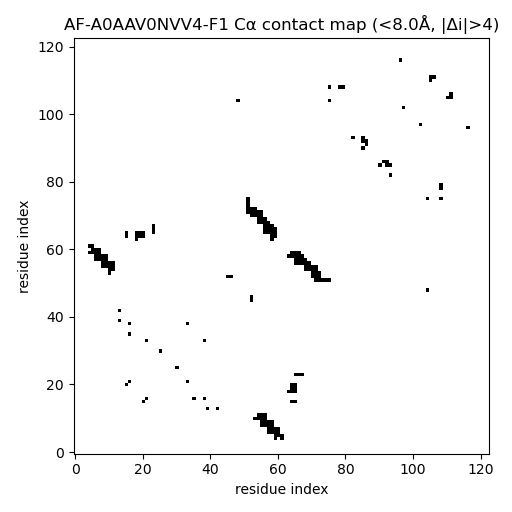U A 1 101 ? 10.217 7.830 -2.851 1.00 88.44 101 GLU A C 1
ATOM 793 O O . GLU A 1 101 ? 9.777 7.165 -1.917 1.00 88.44 101 GLU A O 1
ATOM 798 N N . ASN A 1 102 ? 9.945 7.521 -4.124 1.00 89.00 102 ASN A N 1
ATOM 799 C CA . ASN A 1 102 ? 9.022 6.456 -4.525 1.00 89.00 102 ASN A CA 1
ATOM 800 C C . ASN A 1 102 ? 9.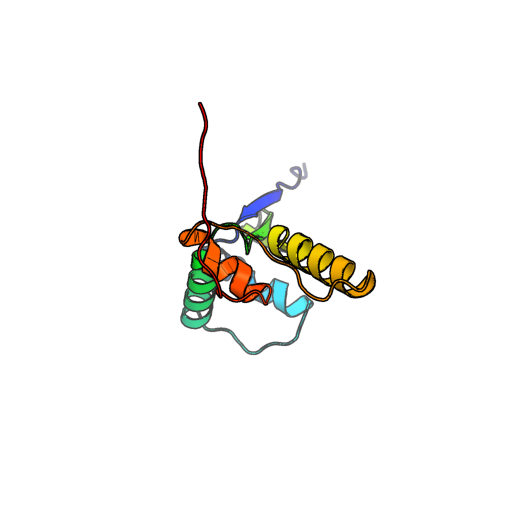706 5.099 -4.736 1.00 89.00 102 ASN A C 1
ATOM 802 O O . ASN A 1 102 ? 9.030 4.088 -4.933 1.00 89.00 102 ASN A O 1
ATOM 806 N N . LYS A 1 103 ? 11.040 5.041 -4.669 1.00 91.12 103 LYS A N 1
ATOM 807 C CA . LYS A 1 103 ? 11.809 3.809 -4.889 1.00 91.12 103 LYS A CA 1
ATOM 808 C C . LYS A 1 103 ? 11.316 2.656 -4.007 1.00 91.12 103 LYS A C 1
ATOM 810 O O . LYS A 1 103 ? 11.043 1.568 -4.513 1.00 91.12 103 LYS A O 1
ATOM 815 N N . ALA A 1 104 ? 11.131 2.912 -2.711 1.00 89.75 104 ALA A N 1
ATOM 816 C CA . ALA A 1 104 ? 10.701 1.895 -1.753 1.00 89.75 104 ALA A CA 1
ATOM 817 C C . ALA A 1 104 ? 9.320 1.303 -2.092 1.00 89.75 104 ALA A C 1
ATOM 819 O O . ALA A 1 104 ? 9.071 0.130 -1.819 1.00 89.75 104 ALA A O 1
ATOM 820 N N . PHE A 1 105 ? 8.414 2.083 -2.691 1.00 90.38 105 PHE A N 1
ATOM 821 C CA . PHE A 1 105 ? 7.112 1.587 -3.144 1.00 90.38 105 PHE A CA 1
ATOM 822 C C . PHE A 1 105 ? 7.256 0.573 -4.287 1.00 90.38 105 PHE A C 1
ATOM 824 O O . PHE A 1 105 ? 6.702 -0.526 -4.215 1.00 90.38 105 PHE A O 1
ATOM 831 N N . TYR A 1 106 ? 8.052 0.892 -5.309 1.00 92.69 106 TYR A N 1
ATOM 832 C CA . TYR A 1 106 ? 8.252 -0.005 -6.449 1.00 92.69 106 TYR A CA 1
ATOM 833 C C . TYR A 1 106 ? 9.076 -1.249 -6.089 1.00 92.69 106 TYR A C 1
ATOM 835 O O . TYR A 1 106 ? 8.812 -2.327 -6.624 1.00 92.69 106 TYR A O 1
ATOM 843 N N . GLU A 1 107 ? 10.004 -1.147 -5.133 1.00 93.06 107 GLU A N 1
ATOM 844 C CA . GLU A 1 107 ? 10.702 -2.313 -4.572 1.00 93.06 107 GLU A CA 1
ATOM 845 C C . GLU A 1 107 ? 9.728 -3.295 -3.902 1.00 93.06 107 GLU A C 1
ATOM 847 O O . GLU A 1 107 ? 9.835 -4.504 -4.120 1.00 93.06 107 GLU A O 1
ATOM 852 N N . ARG A 1 108 ? 8.712 -2.801 -3.173 1.00 89.69 108 ARG A N 1
ATOM 853 C CA . ARG A 1 108 ? 7.629 -3.648 -2.627 1.00 89.69 108 ARG A CA 1
ATOM 854 C C . ARG A 1 108 ? 6.780 -4.308 -3.718 1.00 89.69 108 ARG A C 1
ATOM 856 O O . ARG A 1 108 ? 6.252 -5.390 -3.482 1.00 89.69 108 ARG A O 1
ATOM 863 N N . CYS A 1 109 ? 6.684 -3.694 -4.898 1.00 92.81 109 CYS A N 1
ATOM 864 C CA . CYS A 1 109 ? 6.027 -4.268 -6.078 1.00 92.81 109 CYS A CA 1
ATOM 865 C C . CYS A 1 109 ? 6.928 -5.257 -6.854 1.00 92.81 109 CYS A C 1
ATOM 867 O O . CYS A 1 109 ? 6.522 -5.769 -7.895 1.00 92.81 109 CYS A O 1
ATOM 869 N N . GLY A 1 110 ? 8.159 -5.515 -6.392 1.00 94.69 110 GLY A N 1
ATOM 870 C CA . GLY A 1 110 ? 9.092 -6.470 -7.000 1.00 94.69 110 GLY A CA 1
ATOM 871 C C . GLY A 1 110 ? 10.084 -5.881 -8.012 1.00 94.69 110 GLY A C 1
ATOM 872 O O . GLY A 1 110 ? 10.876 -6.633 -8.589 1.00 94.69 110 GLY A O 1
ATOM 873 N N . PHE A 1 111 ? 10.088 -4.560 -8.220 1.00 96.38 111 PHE A N 1
ATOM 874 C CA . PHE A 1 111 ? 11.077 -3.888 -9.069 1.00 96.38 111 PHE A CA 1
ATOM 875 C C . PHE A 1 111 ? 12.434 -3.772 -8.363 1.00 96.38 111 PHE A C 1
ATOM 877 O O . PHE A 1 111 ? 12.544 -3.902 -7.145 1.00 96.38 111 PHE A O 1
ATOM 884 N N . ARG A 1 112 ? 13.501 -3.549 -9.139 1.00 95.50 112 ARG A N 1
ATOM 885 C CA . ARG A 1 112 ? 14.862 -3.342 -8.622 1.00 95.50 112 ARG A CA 1
ATOM 886 C C . ARG A 1 112 ? 15.544 -2.220 -9.385 1.00 95.50 112 ARG A C 1
ATOM 888 O O . ARG A 1 112 ? 15.460 -2.185 -10.610 1.00 95.50 112 ARG A O 1
ATOM 895 N N . GLU A 1 113 ? 16.277 -1.374 -8.671 1.00 94.69 113 GLU A N 1
ATOM 896 C CA . GLU A 1 113 ? 17.154 -0.382 -9.292 1.00 94.69 113 GLU A CA 1
ATOM 897 C C . GLU A 1 113 ? 18.297 -1.086 -10.040 1.00 94.69 113 GLU A C 1
ATOM 899 O O . GLU A 1 113 ? 18.922 -2.021 -9.524 1.00 94.69 113 GLU A O 1
ATOM 904 N N . LYS A 1 114 ? 18.538 -0.672 -11.287 1.00 92.69 114 LYS A N 1
ATOM 905 C CA . LYS A 1 114 ? 19.545 -1.284 -12.166 1.00 92.69 114 LYS A CA 1
ATOM 906 C C . LYS A 1 114 ? 20.347 -0.265 -12.958 1.00 92.69 114 LYS A C 1
ATOM 908 O O . LYS A 1 114 ? 21.562 -0.405 -13.035 1.00 92.69 114 LYS A O 1
ATOM 913 N N . GLU A 1 115 ? 19.677 0.718 -13.546 1.00 89.25 115 GLU A N 1
ATOM 914 C CA . GLU A 1 115 ? 20.277 1.694 -14.454 1.00 89.25 115 GLU A CA 1
ATOM 915 C C . GLU A 1 115 ? 19.847 3.114 -14.069 1.00 89.25 115 GLU A C 1
ATOM 917 O O . GLU A 1 115 ? 18.867 3.295 -13.346 1.00 89.25 115 GLU A O 1
ATOM 922 N N . ILE A 1 116 ? 20.601 4.108 -14.543 1.00 89.06 116 ILE A N 1
ATOM 923 C CA . ILE A 1 116 ? 20.286 5.528 -14.355 1.00 89.06 116 ILE A CA 1
ATOM 924 C C . ILE A 1 116 ? 19.284 6.005 -15.413 1.00 89.06 116 ILE A C 1
ATOM 926 O O . ILE A 1 116 ? 19.369 5.618 -16.579 1.00 89.06 116 ILE A O 1
ATOM 930 N N . GLN A 1 117 ? 18.369 6.889 -15.019 1.00 92.56 117 GLN A N 1
ATOM 931 C CA . GLN A 1 117 ? 17.453 7.565 -15.937 1.00 92.56 117 GLN A CA 1
ATOM 932 C C . GLN A 1 117 ? 18.135 8.800 -16.546 1.00 92.56 117 GLN A C 1
ATOM 934 O O . GLN A 1 117 ? 18.753 9.589 -15.833 1.00 92.56 117 GLN A O 1
ATOM 939 N N . MET A 1 118 ? 17.983 9.002 -17.858 1.00 93.31 118 MET A N 1
ATOM 940 C CA . MET A 1 118 ? 18.535 10.152 -18.587 1.00 93.31 118 MET A CA 1
ATOM 941 C C . MET A 1 118 ? 17.413 10.921 -19.293 1.00 93.31 118 MET A C 1
ATOM 943 O O . MET A 1 118 ? 16.496 10.310 -19.838 1.00 93.31 118 MET A O 1
ATOM 947 N N . VAL A 1 119 ? 17.488 12.255 -19.321 1.00 94.44 119 VAL A N 1
ATOM 948 C CA . VAL A 1 119 ? 16.502 13.117 -19.995 1.00 94.44 119 VAL A CA 1
ATOM 949 C C . VAL A 1 119 ? 17.183 14.305 -20.678 1.00 94.44 119 VAL A C 1
ATOM 951 O O . VAL A 1 119 ? 18.116 14.887 -20.128 1.00 94.44 119 VAL A O 1
ATOM 954 N N . GLN A 1 120 ? 16.714 14.676 -21.871 1.00 95.12 120 GLN A N 1
ATOM 955 C CA . GLN A 1 120 ? 17.093 15.910 -22.560 1.00 95.12 120 GLN A CA 1
ATOM 956 C C . GLN A 1 120 ? 15.823 16.696 -22.891 1.00 95.12 120 GLN A C 1
ATOM 958 O O . GLN A 1 120 ? 14.966 16.213 -23.630 1.00 95.12 120 GLN A O 1
ATOM 963 N N . TYR A 1 121 ? 15.710 17.905 -22.348 1.00 93.88 121 TYR A N 1
ATOM 964 C CA . TYR A 1 121 ? 14.626 18.830 -22.669 1.00 93.88 121 TYR A CA 1
ATOM 965 C C . TYR A 1 121 ? 15.076 19.759 -23.804 1.00 93.88 121 TYR A C 1
ATOM 967 O O . TYR A 1 121 ? 16.207 20.244 -23.800 1.00 93.88 121 TYR A O 1
ATOM 975 N N . PHE A 1 122 ? 14.209 19.967 -24.795 1.00 93.19 122 PHE A N 1
ATOM 976 C CA . PHE A 1 122 ? 14.496 20.769 -25.997 1.00 93.19 122 PHE A CA 1
ATOM 977 C C . PHE A 1 122 ? 13.776 22.126 -26.014 1.00 93.19 122 PHE A C 1
ATOM 979 O O . PHE A 1 122 ? 13.797 22.818 -27.031 1.00 93.19 122 PHE A O 1
ATOM 986 N N . VAL A 1 123 ? 13.127 22.484 -24.906 1.00 75.19 123 VAL A N 1
ATOM 987 C CA . VAL A 1 123 ? 12.366 23.722 -24.697 1.00 75.19 123 VAL A CA 1
ATOM 988 C C . VAL A 1 123 ? 12.691 24.308 -23.338 1.00 75.19 123 VAL A C 1
ATOM 990 O O . VAL A 1 123 ? 12.856 23.505 -22.391 1.00 75.19 123 VAL A O 1
#

InterPro domains:
  IPR016181 Acyl-CoA N-acyltransferase [SSF55729] (5-115)
  IPR039143 Glucosamine 6-phosphate N-acetyltransferase-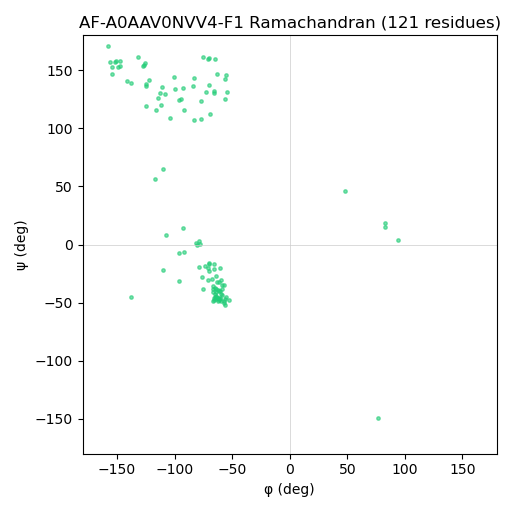like [PTHR13355] (73-121)

Nearest PDB structures (foldseek):
  3t90-assembly1_A-2  TM=5.488E-01  e=8.729E-14  Arabidopsis thaliana
  6tdh-assembly1_A-2  TM=5.254E-01  e=9.084E-09  Aspergillus fumigatus Af293
  6tdf-assembly1_A  TM=5.220E-01  e=1.109E-08  Aspergillus fumigatus Af293
  4ag9-assembly1_B  TM=5.233E-01  e=5.572E-07  Caenorhabditis elegans
  6fsf-assembly1_A  TM=4.205E-01  e=3.557E+00  Saccharomyces cerevisiae S288C

Organism: NCBI:txid586396

Radius of gyration: 20.3 Å; Cα contacts (8 Å, |Δi|>4): 103; chains: 1; bounding box: 58×39×49 Å

Sequence (123 aa):
MATEPSFQVRKLQLSDKGKGFIELMRQLSVGDPISDEDFVQRFQELSSHGDDDLICVIEDERQSKIIATGCARLGMKIVEFLADHARYRGCYKVILDCSSENKAFYERCGFREKEIQMVQYFV

Secondary structure (DSSP, 8-state):
--PPP-EEEEE--GGGGTTTHHHHHTTTS--PPPPHHHHHHHHHHHHHTGGGSEEEEEEETTTTEEEEEEEE-HHHHHHHHHHHHHHHTT-S-------GGGHHHHHHTT----S--------

Solvent-accessible surface area (backbone atoms only — not comparable to full-atom values): 7830 Å² total; per-residue (Å²): 131,85,75,79,88,56,72,47,80,44,72,69,54,86,70,38,59,84,22,39,42,63,66,52,51,48,78,80,43,90,73,77,91,77,51,73,66,58,50,53,52,51,50,52,57,44,58,69,62,49,82,50,56,37,44,38,31,33,32,35,67,88,75,57,28,46,76,48,73,51,76,48,46,62,67,56,53,52,53,46,51,53,52,51,49,39,48,75,73,66,46,91,73,86,86,85,86,76,58,82,87,50,46,68,60,44,43,75,65,70,51,76,92,85,77,85,90,85,88,84,82,95,122

pLDDT: mean 89.9, std 8.72, range [44.94, 98.5]

Foldseek 3Di:
DPDPWDKDKDFDDLCQVVQCPVVLVVVVDPDDDADSVNSVVVVVVLVVLPPQFTKMFMARPVSRHTDDIDTHRPVLVVLLVVQVVCVVVVNPDDDDDDDPVCQVVVVVSVDDDDDDDDDDDPD

Mean predicted aligned error: 7.15 Å